Protein AF-A0A9P1DMK3-F1 (afdb_monomer_lite)

Sequence (54 aa):
ADGQQLWVPLLEKAYAKAHGSYQAISGGEIAEALLDLTGCPTESIDFDESGSPF

Structure (mmCIF, N/CA/C/O backbone):
data_AF-A0A9P1DMK3-F1
#
_entry.id   AF-A0A9P1DMK3-F1
#
loop_
_atom_site.group_PDB
_atom_site.id
_atom_site.type_symbol
_atom_site.label_atom_id
_atom_site.label_alt_id
_atom_site.label_comp_id
_atom_site.label_asym_id
_atom_site.label_entity_id
_atom_site.label_seq_id
_atom_site.pdbx_PDB_ins_code
_atom_site.Cartn_x
_atom_site.Cartn_y
_atom_site.Cartn_z
_atom_site.occupancy
_atom_site.B_iso_or_equiv
_atom_site.auth_seq_id
_atom_site.auth_comp_id
_atom_site.auth_asym_id
_atom_site.auth_atom_id
_atom_site.pdbx_PDB_model_num
ATOM 1 N N . ALA A 1 1 ? -3.819 23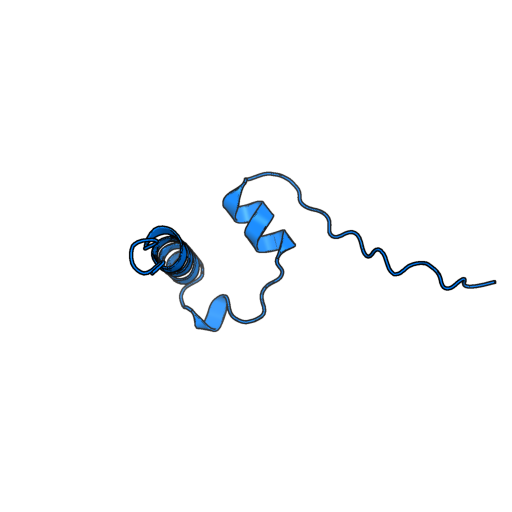.053 6.321 1.00 47.06 1 ALA A N 1
ATOM 2 C CA . ALA A 1 1 ? -4.560 22.156 7.230 1.00 47.06 1 ALA A CA 1
ATOM 3 C C . ALA A 1 1 ? -5.237 21.105 6.370 1.00 47.06 1 ALA A C 1
ATOM 5 O O . ALA A 1 1 ? -6.406 21.223 6.025 1.00 47.06 1 ALA A O 1
ATOM 6 N N . ASP A 1 2 ? -4.462 20.100 5.985 1.00 61.09 2 ASP A N 1
ATOM 7 C CA . ASP A 1 2 ? -4.830 19.030 5.052 1.00 61.09 2 ASP A CA 1
ATOM 8 C C . ASP A 1 2 ? -5.656 17.916 5.721 1.00 61.09 2 ASP A C 1
ATOM 10 O O . ASP A 1 2 ? -5.668 16.774 5.284 1.00 61.09 2 ASP A O 1
ATOM 14 N N . GLY A 1 3 ? -6.382 18.236 6.799 1.00 63.78 3 GLY A N 1
ATOM 15 C CA . GLY A 1 3 ? -7.142 17.270 7.603 1.00 63.78 3 GLY A CA 1
ATOM 16 C C . GLY A 1 3 ? -8.456 16.790 6.976 1.00 63.78 3 GLY A C 1
ATOM 17 O O . GLY A 1 3 ? -9.194 16.048 7.614 1.00 63.78 3 GLY A O 1
ATOM 18 N N . GLN A 1 4 ? -8.774 17.219 5.752 1.00 71.81 4 GLN A N 1
ATOM 19 C CA . GLN A 1 4 ? -10.000 16.831 5.040 1.00 71.81 4 GLN A CA 1
ATOM 20 C C . GLN A 1 4 ? -9.757 15.780 3.945 1.00 71.81 4 GLN A C 1
ATOM 22 O O . GLN A 1 4 ? -10.706 15.317 3.317 1.00 71.81 4 GLN A O 1
ATOM 27 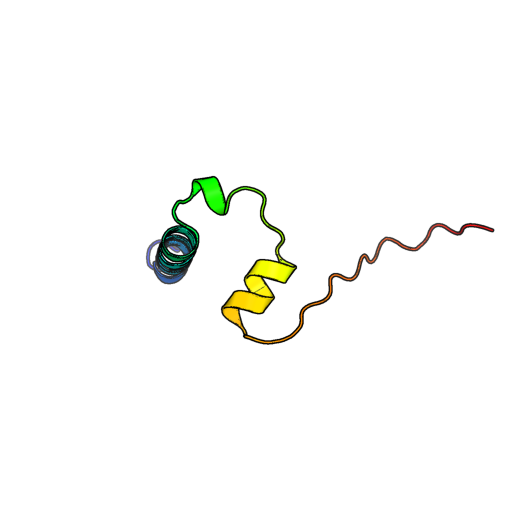N N . GLN A 1 5 ? -8.508 15.363 3.715 1.00 82.12 5 GLN A N 1
ATOM 28 C CA . GLN A 1 5 ? -8.185 14.325 2.734 1.00 82.12 5 GLN A CA 1
ATOM 29 C C . GLN A 1 5 ? -8.296 12.927 3.352 1.00 82.12 5 GLN A C 1
ATOM 31 O O . GLN A 1 5 ? -7.309 12.244 3.598 1.00 82.12 5 GLN A O 1
ATOM 36 N N . LEU A 1 6 ? -9.530 12.492 3.608 1.00 87.50 6 LEU A N 1
ATOM 37 C CA . LEU A 1 6 ? -9.799 11.159 4.163 1.00 87.50 6 LEU A CA 1
ATOM 38 C C . LEU A 1 6 ? -9.698 10.038 3.120 1.00 87.50 6 LEU A C 1
ATOM 40 O O . LEU A 1 6 ? -9.730 8.866 3.479 1.00 87.50 6 LEU A O 1
ATOM 44 N N . TRP A 1 7 ? -9.570 10.370 1.835 1.00 91.62 7 TRP A N 1
ATOM 45 C CA . TRP A 1 7 ? -9.530 9.375 0.765 1.00 91.62 7 TRP A CA 1
ATOM 46 C C . TRP A 1 7 ? -8.300 8.459 0.865 1.00 91.62 7 TRP A C 1
ATOM 48 O O . TRP A 1 7 ? -8.447 7.255 0.680 1.00 91.62 7 TRP A O 1
ATOM 58 N N . VAL A 1 8 ? -7.130 8.996 1.239 1.00 90.50 8 VAL A N 1
ATOM 59 C CA . VAL A 1 8 ? -5.886 8.219 1.404 1.00 90.50 8 VAL A CA 1
ATOM 60 C C . VAL A 1 8 ? -6.030 7.146 2.493 1.00 90.50 8 VAL A C 1
ATOM 62 O O . VAL A 1 8 ? -5.901 5.965 2.168 1.00 90.50 8 VAL A O 1
ATOM 65 N N . PRO A 1 9 ? -6.372 7.482 3.757 1.00 90.94 9 PRO A N 1
ATOM 66 C CA . PRO A 1 9 ? -6.506 6.467 4.805 1.00 90.94 9 PRO A CA 1
ATOM 67 C C . PRO A 1 9 ? -7.684 5.507 4.572 1.00 90.94 9 PRO A C 1
ATOM 69 O O . PRO A 1 9 ? -7.654 4.366 5.033 1.00 90.94 9 PRO A O 1
ATOM 72 N N . LEU A 1 10 ? -8.735 5.932 3.858 1.00 92.44 10 LEU A N 1
ATOM 73 C CA . LEU A 1 10 ? -9.837 5.041 3.479 1.00 92.44 10 LEU A CA 1
ATOM 74 C C . LEU A 1 10 ? -9.417 4.025 2.411 1.00 92.44 10 LEU A C 1
ATOM 76 O O . LEU A 1 10 ? -9.794 2.857 2.519 1.00 92.44 10 LEU A O 1
ATOM 80 N N . LEU A 1 11 ? -8.633 4.451 1.417 1.00 91.69 11 LEU A N 1
ATOM 81 C CA . LEU A 1 11 ? -8.074 3.569 0.395 1.00 91.69 11 LEU A CA 1
ATOM 82 C C . LEU A 1 11 ? -7.136 2.540 1.031 1.00 91.69 11 LEU A C 1
ATOM 84 O O . LEU A 1 11 ? -7.311 1.344 0.817 1.00 91.69 11 LEU A O 1
ATOM 88 N N . GLU A 1 12 ? -6.220 2.993 1.887 1.00 91.62 12 GLU A N 1
ATOM 89 C CA . GLU A 1 12 ? -5.309 2.119 2.632 1.00 91.62 12 GLU A CA 1
ATOM 90 C C . GLU A 1 12 ? -6.078 1.090 3.474 1.00 91.62 12 GLU A C 1
ATOM 92 O O . GLU A 1 12 ? -5.749 -0.093 3.476 1.00 91.62 12 GLU A O 1
ATOM 97 N N . LYS A 1 13 ? -7.169 1.500 4.136 1.00 92.56 13 LYS A N 1
ATOM 98 C CA . LYS A 1 13 ? -8.031 0.587 4.900 1.00 92.56 13 LYS A CA 1
ATOM 99 C C . LYS A 1 13 ? -8.719 -0.457 4.025 1.00 92.56 13 LYS A C 1
ATOM 101 O O . LYS A 1 13 ? -8.853 -1.609 4.440 1.00 92.56 13 LYS A O 1
ATOM 106 N N . ALA A 1 14 ? -9.214 -0.058 2.855 1.00 92.88 14 ALA A N 1
ATOM 107 C CA . ALA A 1 14 ? -9.850 -0.974 1.915 1.00 92.88 14 ALA A CA 1
ATOM 108 C C . ALA A 1 14 ? -8.836 -1.990 1.374 1.00 92.88 14 ALA A C 1
ATOM 110 O O . ALA A 1 14 ? -9.135 -3.183 1.344 1.00 92.88 14 ALA A O 1
ATOM 111 N N . TYR A 1 15 ? -7.627 -1.527 1.056 1.00 91.88 15 TYR A N 1
ATOM 112 C CA . TYR A 1 15 ? -6.512 -2.363 0.626 1.00 91.88 15 TYR A CA 1
ATOM 113 C C . TYR A 1 15 ? -6.092 -3.341 1.735 1.00 91.88 15 TYR A C 1
ATOM 115 O O . TYR A 1 15 ? -6.159 -4.554 1.558 1.00 91.88 15 TYR A O 1
ATOM 123 N N . ALA A 1 16 ? -5.831 -2.854 2.950 1.00 93.06 16 ALA A N 1
ATOM 124 C CA . ALA A 1 16 ? -5.547 -3.690 4.118 1.00 93.06 16 ALA A CA 1
ATOM 125 C C . ALA A 1 16 ? -6.637 -4.745 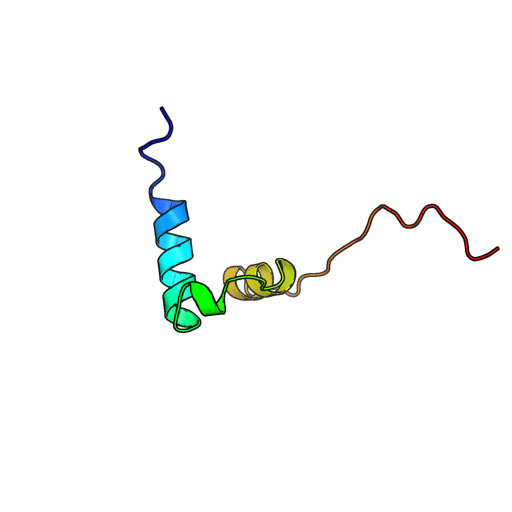4.374 1.00 93.06 16 ALA A C 1
ATOM 127 O O . ALA A 1 16 ? -6.339 -5.871 4.764 1.00 93.06 16 ALA A O 1
ATOM 128 N N . LYS A 1 17 ? -7.911 -4.404 4.146 1.00 93.88 17 LYS A N 1
ATOM 129 C CA . LYS A 1 17 ? -9.028 -5.346 4.277 1.00 93.88 17 LYS A CA 1
ATOM 130 C C . LYS A 1 17 ? -9.020 -6.415 3.182 1.00 93.88 17 LYS A C 1
ATOM 132 O O . LYS A 1 17 ? -9.310 -7.566 3.496 1.00 93.88 17 LYS A O 1
ATOM 137 N N . ALA A 1 18 ? -8.710 -6.057 1.937 1.00 90.81 18 ALA A N 1
ATOM 138 C CA . ALA A 1 18 ? -8.607 -7.007 0.829 1.00 90.81 18 ALA A CA 1
ATOM 139 C C . ALA A 1 18 ? -7.460 -8.012 1.041 1.00 90.81 18 ALA A C 1
ATOM 141 O O . ALA A 1 18 ? -7.643 -9.202 0.807 1.00 90.81 18 ALA A O 1
ATOM 142 N N . HIS A 1 19 ? -6.332 -7.550 1.590 1.00 89.50 19 HIS A N 1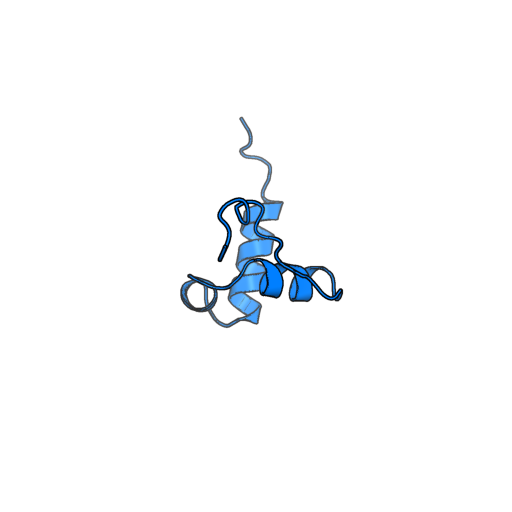
ATOM 143 C CA . HIS A 1 19 ? -5.162 -8.380 1.916 1.00 89.50 19 HIS A CA 1
ATOM 144 C C . HIS A 1 19 ? -5.210 -8.995 3.334 1.00 89.50 19 HIS A C 1
ATOM 146 O O . HIS A 1 19 ? -4.292 -9.697 3.752 1.00 89.50 19 HIS A O 1
ATOM 152 N N . GLY A 1 20 ? -6.287 -8.763 4.093 1.00 92.00 20 GLY A N 1
ATOM 153 C CA . GLY A 1 20 ? -6.581 -9.413 5.376 1.00 92.00 20 GLY A CA 1
ATOM 154 C C . GLY A 1 20 ? -6.182 -8.636 6.636 1.00 92.00 20 GLY A C 1
ATOM 155 O O . GLY A 1 20 ? -6.861 -8.760 7.655 1.00 92.00 20 GLY A O 1
ATOM 156 N N . SER A 1 21 ? -5.135 -7.810 6.610 1.00 91.12 21 SER A N 1
ATOM 157 C CA . SER A 1 21 ? -4.820 -6.876 7.704 1.00 91.12 21 SER A CA 1
ATOM 158 C C . SER A 1 21 ? -3.829 -5.789 7.273 1.00 91.12 21 SER A C 1
ATOM 160 O O . SER A 1 21 ? -3.116 -5.953 6.288 1.00 91.12 21 SER A O 1
ATOM 162 N N . TYR A 1 22 ? -3.700 -4.712 8.060 1.00 91.62 22 TYR A N 1
ATOM 163 C CA . TYR A 1 22 ? -2.641 -3.706 7.858 1.00 91.62 22 TYR A CA 1
ATOM 164 C C . TYR A 1 22 ? -1.231 -4.301 7.950 1.00 91.62 22 TYR A C 1
ATOM 166 O O . TYR A 1 22 ? -0.304 -3.833 7.302 1.00 91.62 22 TYR A O 1
ATOM 174 N N . GLN A 1 23 ? -1.070 -5.362 8.739 1.00 90.62 23 GLN A N 1
ATOM 175 C CA . GLN A 1 23 ? 0.207 -6.045 8.892 1.00 90.62 23 GLN A CA 1
ATOM 176 C C . GLN A 1 23 ? 0.564 -6.870 7.649 1.00 90.62 23 GLN A C 1
ATOM 178 O O . GLN A 1 23 ? 1.740 -7.049 7.365 1.00 90.62 23 GLN A O 1
ATOM 183 N N . ALA A 1 24 ? -0.440 -7.323 6.891 1.00 87.38 24 ALA A N 1
ATOM 184 C CA . ALA A 1 24 ? -0.249 -8.071 5.649 1.00 87.38 24 ALA A CA 1
ATOM 185 C C . ALA A 1 24 ? 0.217 -7.189 4.480 1.00 87.38 24 ALA A C 1
ATOM 187 O O . ALA A 1 24 ? 0.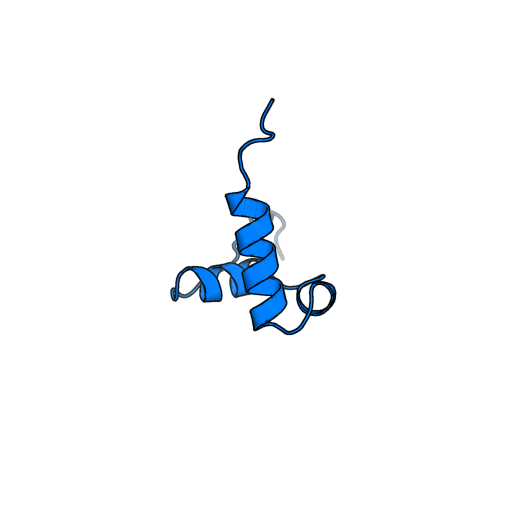846 -7.694 3.561 1.00 87.38 24 ALA A O 1
ATOM 188 N N . ILE A 1 25 ? -0.067 -5.885 4.523 1.00 87.44 25 ILE A N 1
ATOM 189 C CA . ILE A 1 25 ? 0.393 -4.913 3.515 1.00 87.44 25 ILE A CA 1
ATOM 190 C C . ILE A 1 25 ? 1.688 -4.201 3.939 1.00 87.44 25 ILE A C 1
ATOM 192 O O . ILE A 1 25 ? 2.232 -3.388 3.196 1.00 87.44 25 ILE A O 1
ATOM 196 N N . SER A 1 26 ? 2.188 -4.484 5.146 1.00 88.00 26 SER A N 1
ATOM 197 C CA . SER A 1 26 ? 3.409 -3.881 5.674 1.00 88.00 26 SER A CA 1
ATOM 198 C C . SER A 1 26 ? 4.633 -4.554 5.047 1.00 88.00 26 SER A C 1
ATOM 200 O O . SER A 1 26 ? 4.896 -5.725 5.307 1.00 88.00 26 SER A O 1
ATOM 202 N N . GLY A 1 27 ? 5.371 -3.808 4.219 1.00 83.94 27 GLY A N 1
ATOM 203 C CA . GLY A 1 27 ? 6.545 -4.311 3.493 1.00 83.94 27 GLY A CA 1
ATOM 204 C C . GLY A 1 27 ? 6.253 -4.903 2.109 1.00 83.94 27 GLY A C 1
ATOM 205 O O . GLY A 1 27 ? 7.124 -5.574 1.567 1.00 83.94 27 GLY A O 1
ATOM 206 N N . GLY A 1 28 ? 5.054 -4.680 1.555 1.00 82.75 28 GLY A N 1
ATOM 207 C CA . GLY A 1 28 ? 4.740 -5.025 0.163 1.00 82.75 28 GLY A CA 1
ATOM 208 C C . GLY A 1 28 ? 5.410 -4.090 -0.852 1.00 82.75 28 GLY A C 1
ATOM 209 O O . GLY A 1 28 ? 5.816 -2.979 -0.505 1.00 82.75 28 GLY A O 1
ATOM 210 N N . GLU A 1 29 ? 5.505 -4.539 -2.104 1.00 86.56 29 GLU A N 1
ATOM 211 C CA . GLU A 1 29 ? 6.148 -3.792 -3.189 1.00 86.56 29 GLU A CA 1
ATOM 212 C C . GLU A 1 29 ? 5.188 -2.767 -3.816 1.00 86.56 29 GLU A C 1
ATOM 214 O O . GLU A 1 29 ? 3.994 -3.027 -4.001 1.00 86.56 29 GLU A O 1
ATOM 219 N N . ILE A 1 30 ? 5.702 -1.590 -4.191 1.00 88.75 30 ILE A N 1
ATOM 220 C CA . ILE A 1 30 ? 4.867 -0.523 -4.771 1.00 88.75 30 ILE A CA 1
ATOM 221 C C . ILE A 1 30 ? 4.327 -0.956 -6.138 1.00 88.75 30 ILE A C 1
ATOM 223 O O . ILE A 1 30 ? 3.189 -0.636 -6.483 1.00 88.75 30 ILE A O 1
ATOM 227 N N . ALA A 1 31 ? 5.116 -1.714 -6.902 1.00 89.00 31 ALA A N 1
ATOM 228 C CA . ALA A 1 31 ? 4.704 -2.241 -8.198 1.00 89.00 31 ALA A CA 1
ATOM 229 C C . ALA A 1 31 ? 3.487 -3.179 -8.095 1.00 89.00 31 ALA A C 1
ATOM 231 O O . ALA A 1 31 ? 2.587 -3.097 -8.930 1.00 89.00 31 ALA A O 1
ATOM 232 N N . GLU A 1 32 ? 3.416 -4.018 -7.054 1.00 88.94 32 GLU A N 1
ATOM 233 C CA . GLU A 1 32 ? 2.262 -4.894 -6.803 1.00 88.94 32 GLU A CA 1
ATOM 234 C C . GLU A 1 32 ? 1.021 -4.076 -6.436 1.00 88.94 32 GLU A C 1
ATOM 236 O O . GLU A 1 32 ? -0.048 -4.271 -7.011 1.00 88.94 32 GLU A O 1
ATOM 241 N N . ALA A 1 33 ? 1.175 -3.081 -5.557 1.00 89.38 33 ALA A N 1
ATOM 242 C CA . ALA A 1 33 ? 0.072 -2.196 -5.197 1.00 89.38 33 ALA A CA 1
ATOM 243 C C . ALA A 1 33 ? -0.457 -1.402 -6.405 1.00 89.38 33 ALA A C 1
ATOM 245 O O . ALA A 1 33 ? -1.664 -1.220 -6.555 1.00 89.38 33 ALA A O 1
ATOM 246 N N . LEU A 1 34 ? 0.423 -0.936 -7.294 1.00 91.25 34 LEU A N 1
ATOM 247 C CA . LEU A 1 34 ? 0.030 -0.234 -8.517 1.00 91.25 34 LEU A CA 1
ATOM 248 C C . LEU A 1 34 ? -0.685 -1.155 -9.507 1.00 91.25 34 LEU A C 1
ATOM 250 O O . LEU A 1 34 ? -1.684 -0.738 -10.098 1.00 91.25 34 LEU A O 1
ATOM 254 N N . LEU A 1 35 ? -0.228 -2.399 -9.651 1.00 92.62 35 LEU A N 1
ATOM 255 C CA . LEU A 1 35 ? -0.915 -3.416 -10.442 1.00 92.62 35 LEU A CA 1
ATOM 256 C C . LEU A 1 35 ? -2.333 -3.655 -9.910 1.00 92.62 35 LEU A C 1
ATOM 258 O O . LEU A 1 35 ? -3.282 -3.616 -10.689 1.00 92.62 35 LEU A O 1
ATOM 262 N N . ASP A 1 36 ? -2.498 -3.824 -8.600 1.00 90.25 36 ASP A N 1
ATOM 263 C CA . ASP A 1 36 ? -3.804 -4.085 -7.985 1.00 90.25 36 ASP A CA 1
ATOM 264 C C . ASP A 1 36 ? -4.753 -2.879 -8.075 1.00 90.25 36 ASP A C 1
ATOM 266 O O . ASP A 1 36 ? -5.962 -3.034 -8.263 1.00 90.25 36 ASP A O 1
ATOM 270 N N . LEU A 1 37 ? -4.220 -1.657 -7.980 1.00 89.25 37 LEU A N 1
ATOM 271 C CA . LEU A 1 37 ? -5.011 -0.426 -8.041 1.00 89.25 37 LEU A CA 1
ATOM 272 C C . LEU A 1 37 ? -5.384 -0.007 -9.470 1.00 89.25 37 LEU A C 1
ATOM 274 O O . LEU A 1 37 ? -6.407 0.654 -9.659 1.00 89.25 37 LEU A O 1
ATOM 278 N N . THR A 1 38 ? -4.568 -0.353 -10.470 1.00 91.44 38 THR A N 1
ATOM 279 C CA . THR A 1 38 ? -4.761 0.086 -11.866 1.00 91.44 38 THR A CA 1
ATOM 280 C C . THR A 1 38 ? -5.193 -1.033 -12.811 1.00 91.44 38 THR A C 1
ATOM 282 O O . THR A 1 38 ? -5.758 -0.751 -13.867 1.00 91.44 38 THR A O 1
ATOM 285 N N . GLY A 1 39 ? -4.937 -2.293 -12.454 1.00 91.69 39 GLY A N 1
ATOM 286 C CA . GLY A 1 39 ? -5.109 -3.459 -13.320 1.00 91.69 39 GLY A CA 1
ATOM 287 C C . GLY A 1 39 ? -4.087 -3.550 -14.460 1.00 91.69 39 GLY A C 1
ATOM 288 O O . GLY A 1 39 ? -4.220 -4.422 -15.320 1.00 91.69 39 GLY A O 1
ATOM 289 N N . CYS A 1 40 ? -3.091 -2.660 -14.497 1.00 91.94 40 CYS A N 1
ATOM 290 C CA . CYS A 1 40 ? -2.087 -2.585 -15.553 1.00 91.94 40 CYS A CA 1
ATOM 291 C C . CYS A 1 40 ? -0.737 -3.157 -15.093 1.00 91.94 40 CYS A C 1
ATOM 293 O O . CYS A 1 40 ? -0.361 -2.979 -13.933 1.00 91.94 40 CYS A O 1
ATOM 295 N N . PRO A 1 41 ? 0.034 -3.793 -15.997 1.00 91.31 41 PRO A N 1
ATOM 296 C CA . PRO A 1 41 ? 1.390 -4.232 -15.684 1.00 91.31 41 PRO A CA 1
ATOM 297 C C . PRO A 1 41 ? 2.250 -3.038 -15.250 1.00 91.31 41 PRO A C 1
ATOM 299 O O . PRO A 1 41 ? 2.225 -1.990 -15.896 1.00 91.31 41 PRO A O 1
ATOM 302 N N . THR A 1 42 ? 2.994 -3.209 -14.156 1.00 92.56 42 THR A N 1
ATOM 303 C CA . THR A 1 42 ? 3.860 -2.176 -13.572 1.00 92.56 42 THR A CA 1
ATOM 304 C C . THR A 1 42 ? 5.305 -2.670 -13.543 1.00 92.56 42 THR A C 1
ATOM 306 O O . THR A 1 42 ? 5.550 -3.823 -13.192 1.00 92.56 42 THR A O 1
ATOM 309 N N . GLU A 1 43 ? 6.253 -1.803 -13.896 1.00 89.19 43 GLU A N 1
ATOM 310 C CA . GLU A 1 43 ? 7.695 -2.058 -13.820 1.00 89.19 43 GLU A CA 1
ATOM 311 C C . GLU A 1 43 ? 8.385 -0.988 -12.960 1.00 89.19 43 GLU A C 1
ATOM 313 O O . GLU A 1 43 ? 8.019 0.189 -12.999 1.00 89.19 43 GLU A O 1
ATOM 318 N N . SER A 1 44 ? 9.371 -1.400 -12.166 1.00 87.56 44 SER A N 1
ATOM 319 C CA . SER A 1 44 ? 10.236 -0.514 -11.387 1.00 87.56 44 SER A CA 1
ATOM 320 C C . SER A 1 44 ? 11.524 -0.257 -12.164 1.00 87.56 44 SER A C 1
ATOM 322 O O . SER A 1 44 ? 12.215 -1.201 -12.542 1.00 87.56 44 SER A O 1
ATOM 324 N N . ILE A 1 45 ? 11.844 1.016 -12.401 1.00 88.12 45 ILE A N 1
ATOM 325 C CA . ILE A 1 45 ? 13.070 1.426 -13.091 1.00 88.12 45 ILE A CA 1
ATOM 326 C C . ILE A 1 45 ? 13.997 2.067 -12.064 1.00 88.12 45 ILE A C 1
ATOM 328 O O . ILE A 1 45 ? 13.712 3.152 -11.553 1.00 88.12 45 ILE A O 1
ATOM 332 N N . ASP A 1 46 ? 15.113 1.404 -11.786 1.00 86.88 46 ASP A N 1
ATOM 333 C CA . ASP A 1 46 ? 16.177 1.947 -10.953 1.00 86.88 46 ASP A CA 1
ATOM 334 C C . ASP A 1 46 ? 17.062 2.875 -11.789 1.00 86.88 46 ASP A C 1
ATOM 336 O O . ASP A 1 46 ? 17.732 2.466 -12.735 1.00 86.88 46 ASP A O 1
ATOM 340 N N . PHE A 1 47 ? 17.070 4.161 -11.441 1.00 81.94 47 PHE A N 1
ATOM 341 C CA . PHE A 1 47 ? 17.868 5.170 -12.147 1.00 81.94 47 PHE A CA 1
ATOM 342 C C . PHE A 1 4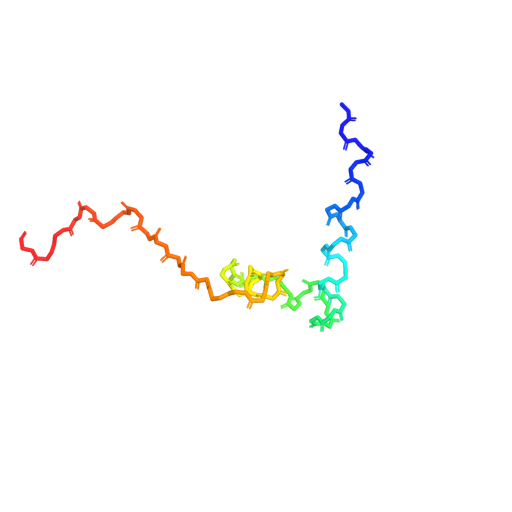7 ? 19.350 5.174 -11.735 1.00 81.94 47 PHE A C 1
ATOM 344 O O . PHE A 1 47 ? 20.135 5.931 -12.304 1.00 81.94 47 PHE A O 1
ATOM 351 N N . ASP A 1 48 ? 19.737 4.333 -10.772 1.00 75.38 48 ASP A N 1
ATOM 352 C CA . ASP A 1 48 ? 21.106 4.231 -10.255 1.00 75.38 48 ASP A CA 1
ATOM 353 C C . ASP A 1 48 ? 21.953 3.170 -10.986 1.00 75.38 48 ASP A C 1
ATOM 355 O O . ASP A 1 48 ? 22.961 2.700 -10.474 1.00 75.38 48 ASP A O 1
ATOM 359 N N . GLU A 1 49 ? 21.610 2.806 -12.227 1.00 63.25 49 GLU A N 1
ATOM 360 C CA . GLU A 1 49 ? 22.503 2.022 -13.094 1.00 63.25 49 GLU A CA 1
ATOM 361 C C . GLU A 1 49 ? 23.473 2.946 -13.855 1.00 63.25 49 GLU A C 1
ATOM 363 O O . GLU A 1 49 ? 23.520 3.009 -15.082 1.00 63.25 49 GLU A O 1
ATOM 368 N N . SER A 1 50 ? 24.267 3.705 -13.095 1.00 61.03 50 SER A N 1
ATOM 369 C CA . SER A 1 50 ? 25.412 4.470 -13.608 1.00 61.03 50 SER A CA 1
ATOM 370 C C . SER A 1 50 ? 26.731 4.009 -12.974 1.00 61.03 50 SER A C 1
ATOM 372 O O . SER A 1 50 ? 27.565 4.811 -12.566 1.00 61.03 50 SER A O 1
ATOM 374 N N . GLY A 1 51 ? 26.935 2.687 -12.908 1.00 61.53 51 GLY A N 1
ATOM 375 C CA . GLY A 1 51 ? 28.133 2.074 -12.319 1.00 61.53 51 GLY A CA 1
ATOM 376 C C . GLY A 1 51 ? 28.501 0.693 -12.876 1.00 61.53 51 GLY A C 1
ATOM 377 O O . GLY A 1 51 ? 28.571 -0.266 -12.123 1.00 61.53 51 GLY A O 1
ATOM 378 N N . SER A 1 52 ? 28.686 0.618 -14.198 1.00 59.41 52 SER A N 1
ATOM 379 C CA . SER A 1 52 ? 29.485 -0.333 -15.008 1.00 59.41 52 SER A CA 1
ATOM 380 C C . SER A 1 52 ? 29.971 -1.689 -14.426 1.00 59.41 52 SER A C 1
ATOM 382 O O . SER A 1 52 ? 30.739 -1.709 -13.463 1.00 59.41 52 SER A O 1
ATOM 384 N N . PRO A 1 53 ? 29.771 -2.815 -15.150 1.00 59.94 53 PRO A N 1
ATOM 385 C CA . PRO A 1 53 ? 30.603 -4.017 -15.014 1.00 59.94 53 PRO A CA 1
ATOM 386 C C . PRO A 1 53 ? 31.864 -4.030 -15.918 1.00 59.94 53 PRO A C 1
ATOM 388 O O . PRO A 1 53 ? 32.487 -5.083 -16.056 1.00 59.94 53 PRO A O 1
ATOM 391 N N . PHE A 1 54 ? 32.255 -2.895 -16.520 1.00 51.28 54 PHE A N 1
ATOM 392 C CA . PHE A 1 54 ? 33.529 -2.719 -17.240 1.00 51.28 54 PHE A CA 1
ATOM 393 C C . PHE A 1 54 ? 34.289 -1.487 -16.759 1.00 51.28 54 PHE A C 1
ATOM 395 O O . PHE A 1 54 ? 33.655 -0.412 -16.702 1.00 51.28 54 PHE A O 1
#

InterPro domains:
  IPR001300 Peptidase C2, calpain, catalytic domain [PF00648] (3-48)
  IPR001300 Peptidase C2, calpain, catalytic domain [PS50203] (1-54)
  IPR022684 Peptidase C2, calpain family [PTHR10183] (2-50)
  IPR038765 Papain-like cysteine peptidase superfamily [SSF54001] (2-49)

pLDDT: mean 83.93, std 12.17, range [47.06, 93.88]

Foldseek 3Di:
DPVPPCVVVVVLVVVCVVLPHNVSCVPDDPQVVCCVVPVDHGDDDDPPPPDDPD

Radius of gyration: 15.98 Å; chains: 1; bounding box: 44×32×26 Å

Organism: NCBI:txid2562237

Secondary structure (DSSP, 8-state):
--TT--HHHHHHHHHHHHTSSTTTSTT--HHHHHHHHHSS------TT--S---